Protein AF-A0A9P0GM32-F1 (afdb_monomer)

Solvent-accessible surface area (backbone atoms only — not comparable to full-atom values): 11895 Å² total; per-residue (Å²): 131,76,80,69,68,70,70,66,70,73,73,75,78,79,81,85,83,81,81,88,76,77,75,80,76,75,87,77,85,74,84,74,75,84,79,81,74,82,91,78,89,76,94,72,92,71,86,72,78,80,78,76,79,77,80,64,87,77,74,86,78,87,76,87,78,80,87,78,92,75,92,74,94,68,78,90,76,80,71,79,76,74,77,74,76,75,81,76,78,82,75,66,60,66,68,50,44,74,72,38,82,56,42,44,80,88,52,98,55,58,29,34,66,67,72,74,40,77,56,80,77,58,75,68,48,54,53,54,45,62,72,28,70,66,43,48,49,38,50,51,50,57,64,72,46,76,56,67,58,69,66,69,55,36,66,65,59,57,51,49,56,51,53,54,59,62,74,75,112

Structure (mmCIF, N/CA/C/O backbone):
data_AF-A0A9P0GM32-F1
#
_entry.id   AF-A0A9P0GM32-F1
#
loop_
_atom_site.group_PDB
_atom_site.id
_atom_site.type_symbol
_atom_site.label_atom_id
_atom_site.l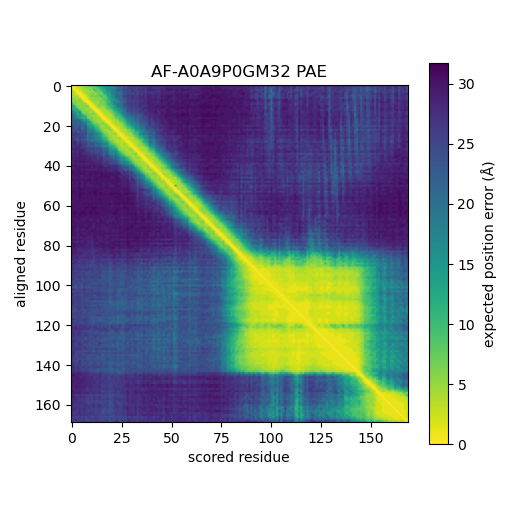abel_alt_id
_atom_site.label_comp_id
_atom_site.label_asym_id
_atom_site.label_entity_id
_atom_site.label_seq_id
_atom_site.pdbx_PDB_ins_code
_atom_site.Cartn_x
_atom_site.Cartn_y
_atom_site.Cartn_z
_atom_site.occupancy
_atom_site.B_iso_or_equiv
_atom_site.auth_seq_id
_atom_site.auth_comp_id
_atom_site.auth_asym_id
_atom_site.auth_atom_id
_atom_site.pdbx_PDB_model_num
ATOM 1 N N . MET A 1 1 ? 16.486 -31.507 40.247 1.00 52.84 1 MET A N 1
ATOM 2 C CA . MET A 1 1 ? 16.494 -30.723 38.988 1.00 52.84 1 MET A CA 1
ATOM 3 C C . MET A 1 1 ? 15.421 -29.623 38.950 1.00 52.84 1 MET A C 1
ATOM 5 O O . MET A 1 1 ? 15.316 -28.943 37.943 1.00 52.84 1 MET A O 1
ATOM 9 N N . GLU A 1 2 ? 14.687 -29.357 40.040 1.00 53.44 2 GLU A N 1
ATOM 10 C CA . GLU A 1 2 ? 13.654 -28.299 40.089 1.00 53.44 2 GLU A CA 1
ATOM 11 C C . GLU A 1 2 ? 14.163 -26.885 40.421 1.00 53.44 2 GLU A C 1
ATOM 13 O O . GLU A 1 2 ? 13.451 -25.911 40.202 1.00 53.44 2 GLU A O 1
ATOM 18 N N . GLN A 1 3 ? 15.401 -26.720 40.900 1.00 54.84 3 GLN A N 1
ATOM 19 C CA . GLN A 1 3 ? 15.895 -25.399 41.327 1.00 54.84 3 GLN A CA 1
ATOM 20 C C . GLN A 1 3 ? 16.382 -24.490 40.180 1.00 54.84 3 GLN A C 1
ATOM 22 O O . GLN A 1 3 ? 16.620 -23.306 40.401 1.00 54.84 3 GLN A O 1
ATOM 27 N N . VAL A 1 4 ? 16.504 -24.996 38.947 1.00 55.28 4 VAL A N 1
ATOM 28 C CA . VAL A 1 4 ? 17.020 -24.206 37.806 1.00 55.28 4 VAL A CA 1
ATOM 29 C C . VAL A 1 4 ? 15.908 -23.425 37.086 1.00 55.28 4 VAL A C 1
ATOM 31 O O . VAL A 1 4 ? 16.170 -22.370 36.513 1.00 55.28 4 VAL A O 1
ATOM 34 N N . MET A 1 5 ? 14.647 -23.862 37.184 1.00 53.97 5 MET A N 1
ATOM 35 C CA . MET A 1 5 ? 13.517 -23.223 36.488 1.00 53.97 5 MET A CA 1
ATOM 36 C C . MET A 1 5 ? 13.023 -21.927 37.157 1.00 53.97 5 MET A C 1
ATOM 38 O O . MET A 1 5 ? 12.472 -21.064 36.479 1.00 53.97 5 MET A O 1
ATOM 42 N N . GLN A 1 6 ? 13.261 -21.718 38.457 1.00 53.16 6 GLN A N 1
ATOM 43 C CA . GLN A 1 6 ? 12.802 -20.493 39.135 1.00 53.16 6 GLN A CA 1
ATOM 44 C C . GLN A 1 6 ? 13.696 -19.264 38.901 1.00 53.16 6 GLN A C 1
ATOM 46 O O . GLN A 1 6 ? 13.307 -18.145 39.241 1.00 53.16 6 GLN A O 1
ATOM 51 N N . LYS A 1 7 ? 14.877 -19.432 38.293 1.00 52.34 7 LYS A N 1
ATOM 52 C CA . LYS A 1 7 ? 15.812 -18.318 38.063 1.00 52.34 7 LYS A CA 1
ATOM 53 C C . LYS A 1 7 ? 15.518 -17.519 36.785 1.00 52.34 7 LYS A C 1
ATOM 55 O O . LYS A 1 7 ? 16.075 -16.442 36.624 1.00 52.34 7 LYS A O 1
ATOM 60 N N . TRP A 1 8 ? 14.617 -17.993 35.920 1.00 51.97 8 TRP A N 1
ATOM 61 C CA . TRP A 1 8 ? 14.263 -17.313 34.663 1.00 51.97 8 TRP A CA 1
ATOM 62 C C . TRP A 1 8 ? 13.024 -16.407 34.738 1.00 51.97 8 TRP A C 1
ATOM 64 O O . TRP A 1 8 ? 12.835 -15.571 33.865 1.00 51.97 8 TRP A O 1
ATOM 74 N N . VAL A 1 9 ? 12.199 -16.504 35.788 1.00 53.94 9 VAL A N 1
ATOM 75 C CA . VAL A 1 9 ? 10.978 -15.676 35.912 1.00 53.94 9 VAL A CA 1
ATOM 76 C C . VAL A 1 9 ? 11.257 -14.305 36.550 1.00 53.94 9 VAL A C 1
ATOM 78 O O . VAL A 1 9 ? 10.478 -13.369 36.380 1.00 53.94 9 VAL A O 1
ATOM 81 N N . LYS A 1 10 ? 12.384 -14.136 37.257 1.00 49.97 10 LYS A N 1
ATOM 82 C CA . LYS A 1 10 ? 12.705 -12.877 37.957 1.00 49.97 10 LYS A CA 1
ATOM 83 C C . LYS A 1 10 ? 13.364 -11.800 37.089 1.00 49.97 10 LYS A C 1
ATOM 85 O O . LYS A 1 10 ? 13.354 -10.649 37.497 1.00 49.97 10 LYS A O 1
ATOM 90 N N . THR A 1 11 ? 13.851 -12.119 35.892 1.00 50.34 11 THR A N 1
ATOM 91 C CA . THR A 1 11 ? 14.535 -11.152 35.010 1.00 50.34 11 THR A CA 1
ATOM 92 C C . THR A 1 11 ? 13.625 -10.463 33.988 1.00 50.34 11 THR A C 1
ATOM 94 O O . THR A 1 11 ? 14.096 -9.604 33.255 1.00 50.34 11 THR A O 1
ATOM 97 N N . SER A 1 12 ? 12.326 -10.784 33.928 1.00 50.69 12 SER A N 1
ATOM 98 C CA . SER A 1 12 ?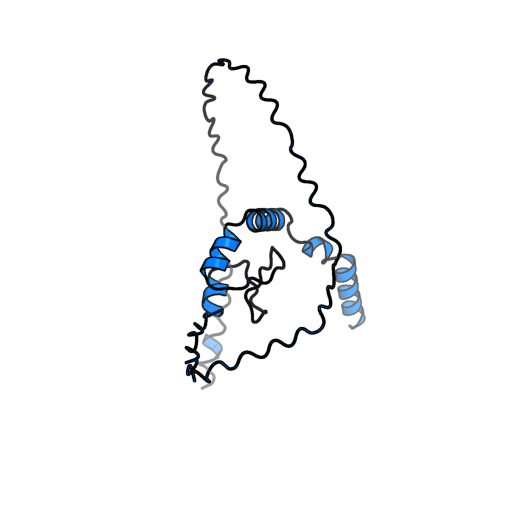 11.401 -10.173 32.949 1.00 50.69 12 SER A CA 1
ATOM 99 C C . SER A 1 12 ? 10.525 -9.043 33.497 1.00 50.69 12 SER A C 1
ATOM 101 O O . SER A 1 12 ? 9.687 -8.528 32.762 1.00 50.69 12 SER A O 1
ATOM 103 N N . LYS A 1 13 ? 10.690 -8.632 34.761 1.00 51.25 13 LYS A N 1
ATOM 104 C CA . LYS A 1 13 ? 9.901 -7.534 35.359 1.00 51.25 13 LYS A CA 1
ATOM 105 C C . LYS A 1 13 ? 10.632 -6.193 35.474 1.00 51.25 13 LYS A C 1
ATOM 107 O O . LYS A 1 13 ? 10.027 -5.236 35.937 1.00 51.25 13 LYS A O 1
ATOM 112 N N . GLU A 1 14 ? 11.872 -6.096 34.999 1.00 51.09 14 GLU A N 1
ATOM 113 C CA . GLU A 1 14 ? 12.723 -4.907 35.178 1.00 51.09 14 GLU A CA 1
ATOM 114 C C . GLU A 1 14 ? 13.064 -4.171 33.867 1.00 51.09 14 GLU A C 1
ATOM 116 O O . GLU A 1 14 ? 14.005 -3.394 33.823 1.00 51.09 14 GLU A O 1
ATOM 121 N N . SER A 1 15 ? 12.299 -4.380 32.787 1.00 51.34 15 SER A N 1
ATOM 122 C CA . SER A 1 15 ? 12.533 -3.712 31.485 1.00 51.34 15 SER A CA 1
ATOM 123 C C . SER A 1 15 ? 11.373 -2.824 31.015 1.00 51.34 15 SER A C 1
ATOM 125 O O . SER A 1 15 ? 11.209 -2.608 29.820 1.00 51.34 15 SER A O 1
ATOM 127 N N . LEU A 1 16 ? 10.549 -2.312 31.935 1.00 52.78 16 LEU A N 1
ATOM 128 C CA . LEU A 1 16 ? 9.422 -1.419 31.612 1.00 52.78 16 LEU A CA 1
ATOM 129 C C . LEU A 1 16 ? 9.589 0.020 32.118 1.00 52.78 16 LEU A C 1
ATOM 131 O O . LEU A 1 16 ? 8.600 0.737 32.232 1.00 52.78 16 LEU A O 1
ATOM 135 N N . ASN A 1 17 ? 10.810 0.470 32.407 1.00 53.66 17 ASN A N 1
ATOM 136 C CA . ASN A 1 17 ? 11.004 1.852 32.837 1.00 53.66 17 ASN A CA 1
ATOM 137 C C . ASN A 1 17 ? 12.329 2.451 32.365 1.00 53.66 17 ASN A C 1
ATOM 139 O O . ASN A 1 17 ? 13.125 2.899 33.179 1.00 53.66 17 ASN A O 1
ATOM 143 N N . GLU A 1 18 ? 12.541 2.489 31.053 1.00 57.06 18 GLU A N 1
ATOM 144 C CA . GLU A 1 18 ? 13.525 3.387 30.455 1.00 57.06 18 GLU A CA 1
ATOM 145 C C . GLU A 1 18 ? 12.897 4.094 29.241 1.00 57.06 18 GLU A C 1
ATOM 147 O O . GLU A 1 18 ? 12.558 3.495 28.225 1.00 57.06 18 GLU A O 1
ATOM 152 N N . GLU A 1 19 ? 12.720 5.406 29.418 1.00 54.66 19 GLU A N 1
ATOM 153 C CA . GLU A 1 19 ? 12.970 6.412 28.383 1.00 54.66 19 GLU A CA 1
ATOM 154 C C . GLU A 1 19 ? 11.908 6.616 27.294 1.00 54.66 19 GLU A C 1
ATOM 156 O O . GLU A 1 19 ? 12.164 6.522 26.098 1.00 54.66 19 GLU A O 1
ATOM 161 N N . ASN A 1 20 ? 10.733 7.105 27.704 1.00 51.09 20 ASN A N 1
ATOM 162 C CA . ASN A 1 20 ? 9.980 8.044 26.868 1.00 51.09 20 ASN A CA 1
ATOM 163 C C . ASN A 1 20 ? 10.273 9.487 27.314 1.00 51.09 20 ASN A C 1
ATOM 165 O O . ASN A 1 20 ? 9.422 10.182 27.867 1.00 51.09 20 ASN A O 1
ATOM 169 N N . LYS A 1 21 ? 11.521 9.921 27.106 1.00 54.91 21 LYS A N 1
ATOM 170 C CA . LYS A 1 21 ? 11.920 11.331 27.147 1.00 54.91 21 LYS A CA 1
ATOM 171 C C . LYS A 1 21 ? 11.800 11.870 25.723 1.00 54.91 21 LYS A C 1
ATOM 173 O O . LYS A 1 21 ? 12.784 11.979 25.002 1.00 54.91 21 LYS A O 1
ATOM 178 N N . THR A 1 22 ? 10.571 12.151 25.296 1.00 52.28 22 THR A N 1
ATOM 179 C CA . THR A 1 22 ? 10.360 12.938 24.079 1.00 52.28 22 THR A CA 1
ATOM 180 C C . THR A 1 22 ? 10.756 14.374 24.410 1.00 52.28 22 THR A C 1
ATOM 182 O O . THR A 1 22 ? 10.006 15.106 25.053 1.00 52.28 22 THR A O 1
ATOM 185 N N . GLU A 1 23 ? 11.982 14.737 24.034 1.00 57.19 23 GLU A N 1
ATOM 186 C CA . GLU A 1 23 ? 12.418 16.123 23.919 1.00 57.19 23 GLU A CA 1
ATOM 187 C C . GLU A 1 23 ? 11.403 16.896 23.075 1.00 57.19 23 GLU A C 1
ATOM 189 O O . GLU A 1 23 ? 11.182 16.616 21.895 1.00 57.19 23 GLU A O 1
ATOM 194 N N . LEU A 1 24 ? 10.788 17.887 23.713 1.00 60.94 24 LEU A N 1
ATOM 195 C CA . LEU A 1 24 ? 10.204 19.033 23.044 1.00 60.94 24 LEU A CA 1
ATOM 196 C C . LEU A 1 24 ? 11.334 19.718 22.269 1.00 60.94 24 LEU A C 1
ATOM 198 O O . LEU A 1 24 ? 12.157 20.412 22.859 1.00 60.94 24 LEU A O 1
ATOM 202 N N . ASN A 1 25 ? 11.390 19.494 20.957 1.00 61.31 25 ASN A N 1
ATOM 203 C CA . ASN A 1 25 ? 12.162 20.352 20.070 1.00 61.31 25 ASN A CA 1
ATOM 204 C C . ASN A 1 25 ? 11.499 21.740 20.077 1.00 61.31 25 ASN A C 1
ATOM 206 O O . ASN A 1 25 ? 10.322 21.826 19.713 1.00 61.31 25 ASN A O 1
ATOM 210 N N . PRO A 1 26 ? 12.204 22.809 20.484 1.00 66.62 26 PRO A N 1
ATOM 211 C CA . PRO A 1 26 ? 11.703 24.161 20.325 1.00 66.62 26 PRO A CA 1
ATOM 212 C C . PRO A 1 26 ? 11.598 24.485 18.835 1.00 66.62 26 PRO A C 1
ATOM 214 O O . PRO A 1 26 ? 12.498 24.188 18.044 1.00 66.62 26 PRO A O 1
ATOM 217 N N . GLU A 1 27 ? 10.467 25.080 18.472 1.00 56.09 27 GLU A N 1
ATOM 218 C CA . GLU A 1 27 ? 10.239 25.737 17.195 1.00 56.09 27 GLU A CA 1
ATOM 219 C C . GLU A 1 27 ? 11.445 26.631 16.883 1.00 56.09 27 GLU A C 1
ATOM 221 O O . GLU A 1 27 ? 11.765 27.567 17.613 1.00 56.09 27 GLU A O 1
ATOM 226 N N . SER A 1 28 ? 12.178 26.278 15.827 1.00 57.84 28 SER A N 1
ATOM 227 C CA . SER A 1 28 ? 13.173 27.166 15.244 1.00 57.84 28 SER A CA 1
ATOM 228 C C . SER A 1 28 ? 12.447 28.008 14.212 1.00 57.84 28 SER A C 1
ATOM 230 O O . SER A 1 28 ? 12.192 27.571 13.088 1.00 57.84 28 SER A O 1
ATOM 232 N N . ASP A 1 29 ? 12.100 29.218 14.637 1.00 54.69 29 ASP A N 1
ATOM 233 C CA . ASP A 1 29 ? 11.708 30.328 13.783 1.00 54.69 29 ASP A CA 1
ATOM 234 C C . ASP A 1 29 ? 12.836 30.624 12.789 1.00 54.69 29 ASP A C 1
ATOM 236 O O . ASP A 1 29 ? 13.725 31.446 13.017 1.00 54.69 29 ASP A O 1
ATOM 240 N N . HIS A 1 30 ? 12.819 29.932 11.654 1.00 53.41 30 HIS A N 1
ATOM 241 C CA . HIS A 1 30 ? 13.523 30.395 10.472 1.00 53.41 30 HIS A CA 1
ATOM 242 C C . HIS A 1 30 ? 12.632 31.419 9.767 1.00 53.41 30 HIS A C 1
ATOM 244 O O . HIS A 1 30 ? 11.894 31.105 8.831 1.00 53.41 30 HIS A O 1
ATOM 250 N N . GLU A 1 31 ? 12.750 32.668 10.220 1.00 54.19 31 GLU A N 1
ATOM 251 C CA . GLU A 1 31 ? 12.439 33.882 9.462 1.00 54.19 31 GLU A CA 1
ATOM 252 C C . GLU A 1 31 ? 13.304 33.892 8.185 1.00 54.19 31 GLU A C 1
ATOM 254 O O . GLU A 1 31 ? 14.387 34.477 8.095 1.00 54.19 31 GLU A O 1
ATOM 259 N N . GLY A 1 32 ? 12.847 33.145 7.183 1.00 48.62 32 GLY A N 1
ATOM 260 C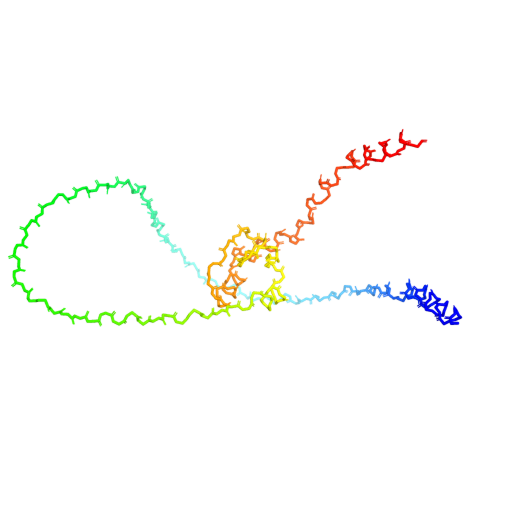 CA . GLY A 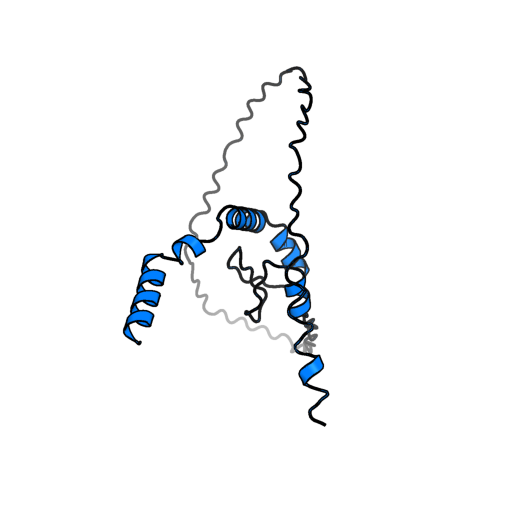1 32 ? 13.401 33.119 5.842 1.00 48.62 32 GLY A CA 1
ATOM 261 C C . GLY A 1 32 ? 12.995 34.379 5.094 1.00 48.62 32 GLY A C 1
ATOM 262 O O . GLY A 1 32 ? 11.935 34.426 4.478 1.00 48.62 32 GLY A O 1
ATOM 263 N N . HIS A 1 33 ? 13.866 35.383 5.174 1.00 52.06 33 HIS A N 1
ATOM 264 C CA . HIS A 1 33 ? 14.053 36.488 4.236 1.00 52.06 33 HIS A CA 1
ATOM 265 C C . HIS A 1 33 ? 13.168 36.440 2.975 1.00 52.06 33 HIS A C 1
ATOM 267 O O . HIS A 1 33 ? 13.395 35.677 2.033 1.00 52.06 33 HIS A O 1
ATOM 273 N N . ILE A 1 34 ? 12.204 37.358 2.927 1.00 47.78 34 ILE A N 1
ATOM 274 C CA . ILE A 1 34 ? 11.443 37.700 1.729 1.00 47.78 34 ILE A CA 1
ATOM 275 C C . ILE A 1 34 ? 12.390 38.451 0.783 1.00 47.78 34 ILE A C 1
ATOM 277 O O . ILE A 1 34 ? 12.497 39.679 0.821 1.00 47.78 34 ILE A O 1
ATOM 281 N N . SER A 1 35 ? 13.087 37.722 -0.088 1.00 56.09 35 SER A N 1
ATOM 282 C CA . SER A 1 35 ? 13.723 38.316 -1.263 1.00 56.09 35 SER A CA 1
ATOM 283 C C . SER A 1 35 ? 12.634 38.771 -2.231 1.00 56.09 35 SER A C 1
ATOM 285 O O . SER A 1 35 ? 12.126 38.010 -3.052 1.00 56.09 35 SER A O 1
ATOM 287 N N . LYS A 1 36 ? 12.264 40.048 -2.110 1.00 50.56 36 LYS A N 1
ATOM 288 C CA . LYS A 1 36 ? 11.511 40.793 -3.120 1.00 50.56 36 LYS A CA 1
ATOM 289 C C . LYS A 1 36 ? 12.344 40.841 -4.404 1.00 50.56 36 LYS A C 1
ATOM 291 O O . LYS A 1 36 ? 13.273 41.638 -4.505 1.00 50.56 36 LYS A O 1
ATOM 296 N N . SER A 1 37 ? 12.011 40.006 -5.383 1.00 54.44 37 SER A N 1
ATOM 297 C CA . SER A 1 37 ? 12.435 40.222 -6.767 1.00 54.44 37 SER A CA 1
ATOM 298 C C . SER A 1 37 ? 11.431 41.141 -7.477 1.00 54.44 37 SER A C 1
ATOM 300 O O . SER A 1 37 ? 10.223 40.982 -7.290 1.00 54.44 37 SER A O 1
ATOM 302 N N . PRO A 1 38 ? 11.910 42.123 -8.259 1.00 60.81 38 PRO A N 1
ATOM 303 C CA . PRO A 1 38 ? 11.068 43.123 -8.898 1.00 60.81 38 PRO A CA 1
ATOM 304 C C . PRO A 1 38 ? 10.256 42.561 -10.070 1.00 60.81 38 PRO A C 1
ATOM 306 O O . PRO A 1 38 ? 10.710 41.725 -10.850 1.00 60.81 38 PRO A O 1
ATOM 309 N N . VAL A 1 39 ? 9.041 43.095 -10.174 1.00 54.69 39 VAL A N 1
ATOM 310 C CA . VAL A 1 39 ? 8.076 42.932 -11.260 1.00 54.69 39 VAL A CA 1
ATOM 311 C C . VAL A 1 39 ? 8.611 43.540 -12.560 1.00 54.69 39 VAL A C 1
ATOM 313 O O . VAL A 1 39 ? 8.844 44.742 -12.640 1.00 54.69 39 VAL A O 1
ATOM 316 N N . ALA A 1 40 ? 8.704 42.711 -13.596 1.00 53.09 40 ALA A N 1
ATOM 317 C CA . ALA A 1 40 ? 8.503 43.061 -15.002 1.00 53.09 40 ALA A CA 1
ATOM 318 C C . ALA A 1 40 ? 7.920 41.787 -15.644 1.00 53.09 40 ALA A C 1
ATOM 320 O O . ALA A 1 40 ? 8.547 40.738 -15.628 1.00 53.09 40 ALA A O 1
ATOM 321 N N . GLY A 1 41 ? 6.645 41.722 -16.016 1.00 52.69 41 GLY A N 1
ATOM 322 C CA . GLY A 1 41 ? 6.082 42.520 -17.091 1.00 52.69 41 GLY A CA 1
ATOM 323 C C . GLY A 1 41 ? 6.220 41.749 -18.403 1.00 52.69 41 GLY A C 1
ATOM 324 O O . GLY A 1 41 ? 7.074 42.090 -19.204 1.00 52.69 41 GLY A O 1
ATOM 325 N N . ILE A 1 42 ? 5.385 40.725 -18.618 1.00 52.38 42 ILE A N 1
ATOM 326 C CA . ILE A 1 42 ? 5.006 40.282 -19.967 1.00 52.38 42 ILE A CA 1
ATOM 327 C C . ILE A 1 42 ? 3.541 39.847 -19.972 1.00 52.38 42 ILE A C 1
ATOM 329 O O . ILE A 1 42 ? 3.161 38.766 -19.527 1.00 52.38 42 ILE A O 1
ATOM 333 N N . SER A 1 43 ? 2.715 40.745 -20.496 1.00 53.81 43 SER A N 1
ATOM 334 C CA . SER A 1 43 ? 1.394 40.451 -21.027 1.00 53.81 43 SER A CA 1
ATOM 335 C C . SER A 1 43 ? 1.537 39.403 -22.128 1.00 53.81 43 SER A C 1
ATOM 337 O O . SER A 1 43 ? 2.104 39.669 -23.184 1.00 53.81 43 SER A O 1
ATOM 339 N N . GLY A 1 44 ? 1.035 38.201 -21.866 1.00 47.28 44 GLY A N 1
ATOM 340 C CA . GLY A 1 44 ? 0.987 37.105 -22.822 1.00 47.28 44 GLY A CA 1
ATOM 341 C C . GLY A 1 44 ? -0.382 36.453 -22.777 1.00 47.28 44 GLY A C 1
ATOM 342 O O . GLY A 1 44 ? -0.541 35.363 -22.236 1.00 47.28 44 GLY A O 1
ATOM 343 N N . THR A 1 45 ? -1.383 37.141 -23.320 1.00 58.06 45 THR A N 1
ATOM 344 C CA . THR A 1 45 ? -2.711 36.589 -23.592 1.00 58.06 45 THR A CA 1
ATOM 345 C C . THR A 1 45 ? -2.571 35.503 -24.657 1.00 58.06 45 THR A C 1
ATOM 347 O O . THR A 1 45 ? -2.677 35.770 -25.850 1.00 58.06 45 THR A O 1
ATOM 350 N N . SER A 1 46 ? -2.293 34.268 -24.242 1.00 49.78 46 SER A N 1
ATOM 351 C CA . SER A 1 46 ? -2.359 33.104 -25.122 1.00 49.78 46 SER A CA 1
ATOM 352 C C . SER A 1 46 ? -3.692 32.410 -24.881 1.00 49.78 46 SER A C 1
ATOM 354 O O . SER A 1 46 ? -3.856 31.635 -23.938 1.00 49.78 46 SER A O 1
ATOM 356 N N . GLN A 1 47 ? -4.672 32.732 -25.726 1.00 53.91 47 GLN A N 1
ATOM 357 C CA . GLN A 1 47 ? -5.875 31.926 -25.883 1.00 53.91 47 GLN A CA 1
ATOM 358 C C . GLN A 1 47 ? -5.450 30.563 -26.430 1.00 53.91 47 GLN A C 1
ATOM 360 O O . GLN A 1 47 ? -5.322 30.363 -27.636 1.00 53.91 47 GLN A O 1
ATOM 365 N N . ARG A 1 48 ? -5.165 29.622 -25.531 1.00 49.16 48 ARG A N 1
ATOM 366 C CA . ARG A 1 48 ? -4.966 28.229 -25.906 1.00 49.16 48 ARG A CA 1
ATOM 367 C C . ARG A 1 48 ? -6.339 27.580 -25.931 1.00 49.16 48 ARG A C 1
ATOM 369 O O . ARG A 1 48 ? -6.888 27.229 -24.890 1.00 49.16 48 ARG A O 1
ATOM 376 N N . SER A 1 49 ? -6.894 27.499 -27.134 1.00 60.53 49 SER A N 1
ATOM 377 C CA . SER A 1 49 ? -8.130 26.798 -27.449 1.00 60.53 49 SER A CA 1
ATOM 378 C C . SER A 1 49 ? -8.153 25.438 -26.755 1.00 60.53 49 SER A C 1
ATOM 380 O O . SER A 1 49 ? -7.297 24.585 -27.001 1.00 60.53 49 SER A O 1
ATOM 382 N N . LEU A 1 50 ? -9.124 25.252 -25.861 1.00 48.00 50 LEU A N 1
ATOM 383 C CA . LEU A 1 50 ? -9.458 23.953 -25.299 1.00 48.00 50 LEU A CA 1
ATOM 384 C C . LEU A 1 50 ? -10.040 23.114 -26.437 1.00 48.00 50 LEU A C 1
ATOM 386 O O . LEU A 1 50 ? -11.222 23.201 -26.750 1.00 48.00 50 LEU A O 1
ATOM 390 N N . SER A 1 51 ? -9.178 22.337 -27.092 1.00 59.72 51 SER A N 1
ATOM 391 C CA . SER A 1 51 ? -9.593 21.203 -27.911 1.00 59.72 51 SER A CA 1
ATOM 392 C C . SER A 1 51 ? -10.233 20.194 -26.968 1.00 59.72 51 SER A C 1
ATOM 394 O O . SER A 1 51 ? -9.550 19.433 -26.283 1.00 59.72 51 SER A O 1
ATOM 396 N N . ILE A 1 52 ? -11.554 20.256 -26.896 1.00 52.62 52 ILE A N 1
ATOM 397 C CA . ILE A 1 52 ? -12.413 19.300 -26.219 1.00 52.62 52 ILE A CA 1
ATOM 398 C C . ILE A 1 52 ? -12.248 17.986 -26.985 1.00 52.62 52 ILE A C 1
ATOM 400 O O . ILE A 1 52 ? -12.785 17.818 -28.075 1.00 52.62 52 ILE A O 1
ATOM 404 N N . CYS A 1 53 ? -11.431 17.070 -26.469 1.00 45.56 53 CYS A N 1
ATOM 405 C CA . CYS A 1 53 ? -11.423 15.698 -26.956 1.00 45.56 53 CYS A CA 1
ATOM 406 C C . CYS A 1 53 ? -12.690 15.042 -26.407 1.00 45.56 53 CYS A C 1
ATOM 408 O O . CYS A 1 53 ? -12.666 14.408 -25.351 1.00 45.56 53 CYS A O 1
ATOM 410 N N . GLU A 1 54 ? -13.810 15.256 -27.092 1.00 43.03 54 GLU A N 1
ATOM 411 C CA . GLU A 1 54 ? -15.012 14.449 -26.937 1.00 43.03 54 GLU A CA 1
ATOM 412 C C . GLU A 1 54 ? -14.673 13.032 -27.404 1.00 43.03 54 GLU A C 1
ATOM 414 O O . GLU A 1 54 ? -14.888 12.650 -28.556 1.00 43.03 54 GLU A O 1
ATOM 419 N N . THR A 1 55 ? -14.080 12.235 -26.512 1.00 49.41 55 THR A N 1
ATOM 420 C CA . THR A 1 55 ? -13.931 10.801 -26.745 1.00 49.41 55 THR A CA 1
ATOM 421 C C . THR A 1 55 ? -15.306 10.183 -26.573 1.00 49.41 55 THR A C 1
ATOM 423 O O . THR A 1 55 ? -15.721 9.755 -25.498 1.00 49.41 55 THR A O 1
ATOM 426 N N . SER A 1 56 ? -16.019 10.254 -27.686 1.00 55.09 56 SER A N 1
ATOM 427 C CA . SER A 1 56 ? -17.296 9.648 -27.976 1.00 55.09 56 SER A CA 1
ATOM 428 C C . SER A 1 56 ? -17.328 8.219 -27.448 1.00 55.09 56 SER A C 1
ATOM 430 O O . SER A 1 56 ? -16.423 7.425 -27.717 1.00 55.09 56 SER A O 1
ATOM 432 N N . SER A 1 57 ? -18.391 7.909 -26.709 1.00 56.50 57 SER A N 1
ATOM 433 C CA . SER A 1 57 ? -18.851 6.554 -26.432 1.00 56.50 57 SER A CA 1
ATOM 434 C C . SER A 1 57 ? -18.818 5.745 -27.725 1.00 56.50 57 SER A C 1
ATOM 436 O O . SER A 1 57 ? -19.677 5.906 -28.589 1.00 56.50 57 SER A O 1
ATOM 438 N N . SER A 1 58 ? -17.789 4.916 -27.886 1.00 49.22 58 SER A N 1
ATOM 439 C CA . SER A 1 58 ? -17.674 4.041 -29.042 1.00 49.22 58 SER A CA 1
ATOM 440 C C . SER A 1 58 ? -18.480 2.789 -28.748 1.00 49.22 58 SER A C 1
ATOM 442 O O . SER A 1 58 ? -18.077 1.910 -27.984 1.00 49.22 58 SER A O 1
ATOM 444 N N . SER A 1 59 ? -19.687 2.804 -29.298 1.00 58.53 59 SER A N 1
ATOM 445 C CA . SER A 1 59 ? -20.616 1.695 -29.374 1.00 58.53 59 SER A CA 1
ATOM 446 C C . SER A 1 59 ? -19.932 0.443 -29.918 1.00 58.53 59 SER A C 1
ATOM 448 O O . SER A 1 59 ? -19.145 0.478 -30.860 1.00 58.53 59 SER A O 1
ATOM 450 N N . ILE A 1 60 ? -20.268 -0.671 -29.284 1.00 54.78 60 ILE A N 1
ATOM 451 C CA . ILE A 1 60 ? -19.869 -2.029 -29.624 1.00 54.78 60 ILE A CA 1
ATOM 452 C C . ILE A 1 60 ? -20.326 -2.334 -31.059 1.00 54.78 60 ILE A C 1
ATOM 454 O O . ILE A 1 60 ? -21.524 -2.439 -31.301 1.00 54.78 60 ILE A O 1
ATOM 458 N N . ASN A 1 61 ? -19.386 -2.526 -31.987 1.00 51.53 61 ASN A N 1
ATOM 459 C CA . ASN A 1 61 ? -19.654 -3.171 -33.273 1.00 51.53 61 ASN A CA 1
ATOM 460 C C . ASN A 1 61 ? -19.122 -4.606 -33.218 1.00 51.53 61 ASN A C 1
ATOM 462 O O . ASN A 1 61 ? -17.936 -4.862 -33.425 1.00 51.53 61 ASN A O 1
ATOM 466 N N . ILE A 1 62 ? -20.026 -5.535 -32.906 1.00 54.62 62 ILE A N 1
ATOM 467 C CA . ILE A 1 62 ? -19.876 -6.958 -33.214 1.00 54.62 62 ILE A CA 1
ATOM 468 C C . ILE A 1 62 ? -20.001 -7.065 -34.734 1.00 54.62 62 ILE A C 1
ATOM 470 O O . ILE A 1 62 ? -21.094 -6.923 -35.275 1.00 54.62 62 ILE A O 1
ATOM 474 N N . ILE A 1 63 ? -18.881 -7.270 -35.422 1.00 56.47 63 ILE A N 1
ATOM 475 C CA . ILE A 1 63 ? -18.876 -7.661 -36.831 1.00 56.47 63 ILE A CA 1
ATOM 476 C C . ILE A 1 63 ? -18.598 -9.162 -36.858 1.00 56.47 63 ILE A C 1
ATOM 478 O O . ILE A 1 63 ? -17.462 -9.600 -36.682 1.00 56.47 63 ILE A O 1
ATOM 482 N N . ASN A 1 64 ? -19.670 -9.936 -37.039 1.00 55.25 64 ASN A N 1
ATOM 483 C CA . ASN A 1 64 ? -19.593 -11.264 -37.633 1.00 55.25 64 ASN A CA 1
ATOM 484 C C . ASN A 1 64 ? -19.146 -11.071 -39.084 1.00 55.25 64 ASN A C 1
ATOM 486 O O . ASN A 1 64 ? -19.906 -10.517 -39.872 1.00 55.25 64 ASN A O 1
ATOM 490 N N . ASN A 1 65 ? -17.942 -11.525 -39.423 1.00 52.31 65 ASN A N 1
ATOM 491 C CA . ASN A 1 65 ? -17.577 -11.763 -40.813 1.00 52.31 65 ASN A CA 1
ATOM 492 C C . ASN A 1 65 ? -17.547 -13.268 -41.046 1.00 52.31 65 ASN A C 1
ATOM 494 O O . ASN A 1 65 ? -16.644 -13.975 -40.597 1.00 52.31 65 ASN A O 1
ATOM 498 N N . GLU A 1 66 ? -18.598 -13.708 -41.725 1.00 60.00 66 GLU A N 1
ATOM 499 C CA . GLU A 1 66 ? -18.701 -14.975 -42.420 1.00 60.00 66 GLU A CA 1
ATOM 500 C C . GLU A 1 66 ? -17.614 -15.073 -43.504 1.00 60.00 66 GLU A C 1
ATOM 502 O O . GLU A 1 66 ? -17.334 -14.121 -44.229 1.00 60.00 66 GLU A O 1
ATOM 507 N N . GLU A 1 67 ? -16.990 -16.247 -43.547 1.00 53.88 67 GLU A N 1
ATOM 508 C CA . GLU A 1 67 ? -16.747 -17.024 -44.762 1.00 53.88 67 GLU A CA 1
ATOM 509 C C . GLU A 1 67 ? -16.235 -16.277 -46.013 1.00 53.88 67 GLU A C 1
ATOM 511 O O . GLU A 1 67 ? -16.989 -15.835 -46.875 1.00 53.88 67 GLU A O 1
ATOM 516 N N . MET A 1 68 ? -14.911 -16.279 -46.193 1.00 54.41 68 MET A N 1
ATOM 517 C CA . MET A 1 68 ? -14.329 -16.442 -47.527 1.00 54.41 68 MET A CA 1
ATOM 518 C C . MET A 1 68 ? -13.319 -17.587 -47.490 1.00 54.41 68 MET A C 1
ATOM 520 O O . MET A 1 68 ? -12.261 -17.493 -46.867 1.00 54.41 68 MET A O 1
ATOM 524 N N . LEU A 1 69 ? -13.698 -18.681 -48.148 1.00 56.38 69 LEU A N 1
ATOM 525 C CA . LEU A 1 69 ? -12.821 -19.756 -48.592 1.00 56.38 69 LEU A CA 1
ATOM 526 C C . LEU A 1 69 ? -11.912 -19.202 -49.696 1.00 56.38 69 LEU A C 1
ATOM 528 O O . LEU A 1 69 ? -12.398 -18.888 -50.780 1.00 56.38 69 LEU A O 1
ATOM 532 N N . ASP A 1 70 ? -10.614 -19.095 -49.418 1.00 55.19 70 ASP A N 1
ATOM 533 C CA . ASP A 1 70 ? -9.585 -18.937 -50.445 1.00 55.19 70 ASP A CA 1
ATOM 534 C C . ASP A 1 70 ? -8.609 -20.114 -50.351 1.00 55.19 70 ASP A C 1
ATOM 536 O O . ASP A 1 70 ? -7.900 -20.321 -49.361 1.00 55.19 70 ASP A O 1
ATOM 540 N N . GLU A 1 71 ? -8.677 -20.937 -51.389 1.00 63.38 71 GLU A N 1
ATOM 541 C CA . GLU A 1 71 ? -7.931 -22.163 -51.612 1.00 63.38 71 GLU A CA 1
ATOM 542 C C . GLU A 1 71 ? -6.520 -21.812 -52.095 1.00 63.38 71 GLU A C 1
ATOM 544 O O . GLU A 1 71 ? -6.252 -21.697 -53.288 1.00 63.38 71 GLU A O 1
ATOM 549 N N . SER A 1 72 ? -5.599 -21.634 -51.148 1.00 57.09 72 SER A N 1
ATOM 550 C CA . SER A 1 72 ? -4.174 -21.483 -51.440 1.00 57.09 72 SER A CA 1
ATOM 551 C C . SER A 1 72 ? -3.423 -22.744 -51.016 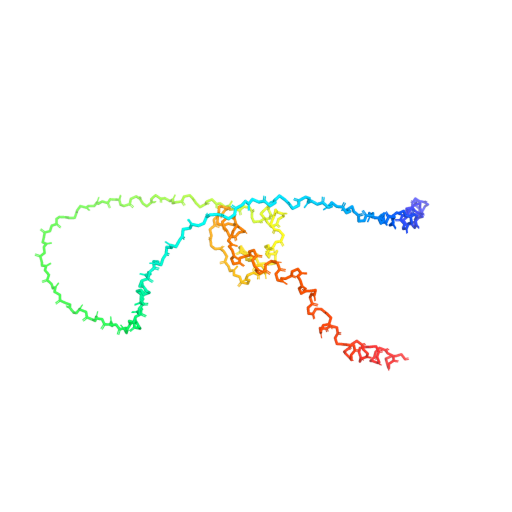1.00 57.09 72 SER A C 1
ATOM 553 O O . SER A 1 72 ? -3.095 -22.945 -49.843 1.00 57.09 72 SER A O 1
ATOM 555 N N . LEU A 1 73 ? -3.163 -23.617 -51.997 1.00 59.81 73 LEU A N 1
ATOM 556 C CA . LEU A 1 73 ? -2.144 -24.661 -51.911 1.00 59.81 73 LEU A CA 1
ATOM 557 C C . LEU A 1 73 ? -0.768 -23.989 -51.772 1.00 59.81 73 LEU A C 1
ATOM 559 O O . LEU A 1 73 ? -0.125 -23.639 -52.762 1.00 59.81 73 LEU A O 1
ATOM 563 N N . ALA A 1 74 ? -0.308 -23.838 -50.535 1.00 57.38 74 ALA A N 1
ATOM 564 C CA . ALA A 1 74 ? 1.082 -23.553 -50.217 1.00 57.38 74 ALA A CA 1
ATOM 565 C C . ALA A 1 74 ? 1.555 -24.524 -49.131 1.00 57.38 74 ALA A C 1
ATOM 567 O O . ALA A 1 74 ? 0.843 -24.852 -48.184 1.00 57.38 74 ALA A O 1
ATOM 568 N N . GLU A 1 75 ? 2.756 -25.036 -49.343 1.00 61.78 75 GLU A N 1
ATOM 569 C CA . GLU A 1 75 ? 3.296 -26.258 -48.765 1.00 61.78 75 GLU A CA 1
ATOM 570 C C . GLU A 1 75 ? 3.389 -26.238 -47.228 1.00 61.78 75 GLU A C 1
ATOM 572 O O . GLU A 1 75 ? 3.621 -25.177 -46.635 1.00 61.78 75 GLU A O 1
ATOM 577 N N . PRO A 1 76 ? 3.275 -27.402 -46.551 1.00 53.69 76 PRO A N 1
ATOM 578 C CA . PRO A 1 76 ? 3.437 -27.504 -45.108 1.00 53.69 76 PRO A CA 1
ATOM 579 C C . PRO A 1 76 ? 4.904 -27.277 -44.734 1.00 53.69 76 PRO A C 1
ATOM 581 O O . PRO A 1 76 ? 5.681 -28.202 -44.506 1.00 53.69 76 PRO A O 1
ATOM 584 N N . SER A 1 77 ? 5.281 -26.007 -44.635 1.00 53.47 77 SER A N 1
ATOM 585 C CA . SER A 1 77 ? 6.482 -25.579 -43.936 1.00 53.47 77 SER A CA 1
ATOM 586 C C . SER A 1 77 ? 6.270 -25.897 -42.460 1.00 53.47 77 SER A C 1
ATOM 588 O O . SER A 1 77 ? 5.719 -25.092 -41.705 1.00 53.47 77 SER A O 1
ATOM 590 N N . THR A 1 78 ? 6.680 -27.096 -42.047 1.00 54.53 78 THR A N 1
ATOM 591 C CA . THR A 1 78 ? 6.840 -27.509 -40.651 1.00 54.53 78 THR A CA 1
ATOM 592 C C . THR A 1 78 ? 7.879 -26.611 -39.985 1.00 54.53 78 THR A C 1
ATOM 594 O O . THR A 1 78 ? 9.022 -26.998 -39.750 1.00 54.53 78 THR A O 1
ATOM 597 N N . SER A 1 79 ? 7.485 -25.374 -39.685 1.00 56.91 79 SER A N 1
ATOM 598 C CA . SER A 1 79 ? 8.182 -24.530 -38.735 1.00 56.91 79 SER A CA 1
ATOM 599 C C . SER A 1 79 ? 7.929 -25.153 -37.369 1.00 56.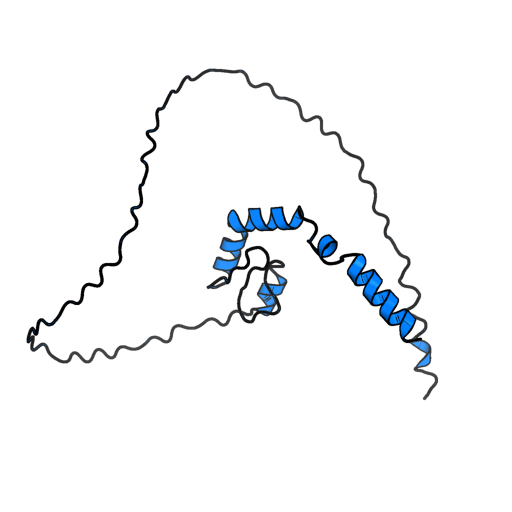91 79 SER A C 1
ATOM 601 O O . SER A 1 79 ? 6.863 -25.026 -36.767 1.00 56.91 79 SER A O 1
ATOM 603 N N . THR A 1 80 ? 8.904 -25.928 -36.899 1.00 56.38 80 THR A N 1
ATOM 604 C CA . THR A 1 80 ? 8.958 -26.376 -35.513 1.00 56.38 80 THR A CA 1
ATOM 605 C C . THR A 1 80 ? 9.033 -25.125 -34.652 1.00 56.38 80 THR A C 1
ATOM 607 O O . THR A 1 80 ? 10.105 -24.558 -34.438 1.00 56.38 80 THR A O 1
ATOM 610 N N . ASN A 1 81 ? 7.860 -24.660 -34.233 1.00 58.50 81 ASN A N 1
ATOM 611 C CA . ASN A 1 81 ? 7.653 -23.526 -33.359 1.00 58.50 81 ASN A CA 1
ATOM 612 C C . ASN A 1 81 ? 8.249 -23.927 -32.005 1.00 58.50 81 ASN A C 1
ATOM 614 O O . ASN A 1 81 ? 7.582 -24.510 -31.149 1.00 58.50 81 ASN A O 1
ATOM 618 N N . THR A 1 82 ? 9.561 -23.743 -31.858 1.00 59.66 82 THR A N 1
ATOM 619 C CA . THR A 1 82 ? 10.283 -24.011 -30.621 1.00 59.66 82 THR A CA 1
ATOM 620 C C . THR A 1 82 ? 9.787 -22.982 -29.621 1.00 59.66 82 THR A C 1
ATOM 622 O O . THR A 1 82 ? 10.258 -21.849 -29.556 1.00 59.66 82 THR A O 1
ATOM 625 N N . THR A 1 83 ? 8.751 -23.353 -28.868 1.00 62.81 83 THR A N 1
ATOM 626 C CA . THR A 1 83 ? 8.179 -22.525 -27.813 1.00 62.81 83 THR A CA 1
ATOM 627 C C . THR A 1 83 ? 9.257 -22.313 -26.757 1.00 62.81 83 THR A C 1
ATOM 629 O O . THR A 1 83 ? 9.417 -23.119 -25.836 1.00 62.81 83 THR A O 1
ATOM 632 N N . SER A 1 84 ? 10.048 -21.254 -26.930 1.00 68.69 84 SER A N 1
ATOM 633 C CA . SER A 1 84 ? 11.056 -20.819 -25.977 1.00 68.69 84 SER A CA 1
ATOM 634 C C . SER A 1 84 ? 10.345 -20.603 -24.649 1.00 68.69 84 SER A C 1
ATOM 636 O O . SER A 1 84 ? 9.510 -19.705 -24.502 1.00 68.69 84 SER A O 1
ATOM 638 N N . LYS A 1 85 ? 10.597 -21.511 -23.701 1.00 74.50 85 LYS A N 1
ATOM 639 C CA . LYS A 1 85 ? 10.013 -21.461 -22.363 1.00 74.50 85 LYS A CA 1
ATOM 640 C C . LYS A 1 85 ? 10.480 -20.155 -2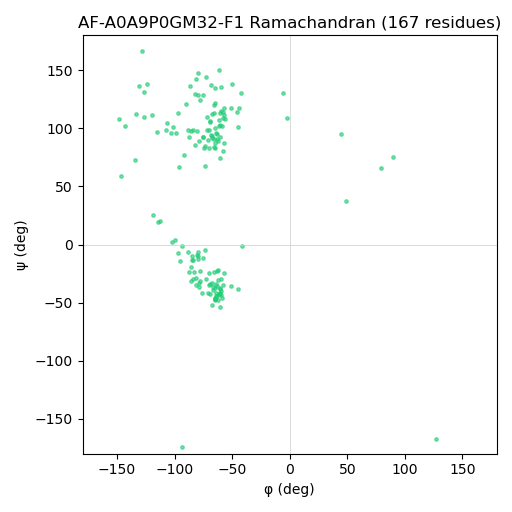1.736 1.00 74.50 85 LYS A C 1
ATOM 642 O O . LYS A 1 85 ? 11.628 -20.047 -21.312 1.00 74.50 85 LYS A O 1
ATOM 647 N N . ARG A 1 86 ? 9.599 -19.148 -21.699 1.00 76.56 86 ARG A N 1
ATOM 648 C CA . ARG A 1 86 ? 9.898 -17.879 -21.032 1.00 76.56 86 ARG A CA 1
ATOM 649 C C . ARG A 1 86 ? 10.245 -18.201 -19.586 1.00 76.56 86 ARG A C 1
ATOM 651 O O . ARG A 1 86 ? 9.420 -18.746 -18.854 1.00 76.56 86 ARG A O 1
ATOM 658 N N . TYR A 1 87 ? 11.473 -17.891 -19.194 1.00 79.31 87 TYR A N 1
ATOM 659 C CA . TYR A 1 87 ? 11.924 -18.073 -17.827 1.00 79.31 87 TYR A CA 1
ATOM 660 C C . TYR A 1 87 ? 11.070 -17.201 -16.901 1.00 79.31 87 TYR A C 1
ATOM 662 O O . TYR A 1 87 ? 11.173 -15.973 -16.894 1.00 79.31 87 TYR A O 1
ATOM 670 N N . VAL A 1 88 ? 10.183 -17.837 -16.135 1.00 76.12 88 VAL A N 1
ATOM 671 C CA . VAL A 1 88 ? 9.368 -17.153 -15.133 1.00 76.12 88 VAL A CA 1
ATOM 672 C C . VAL A 1 88 ? 10.239 -16.957 -13.899 1.00 76.12 88 VAL A C 1
ATOM 674 O O . VAL A 1 88 ? 10.393 -17.864 -13.080 1.00 76.12 88 VAL A O 1
ATOM 677 N N . GLN A 1 89 ? 10.826 -15.768 -13.758 1.00 75.81 89 GLN A N 1
ATOM 678 C CA . GLN A 1 89 ? 11.513 -15.398 -12.523 1.00 75.81 89 GLN A CA 1
ATOM 679 C C . GLN A 1 89 ? 10.529 -15.450 -11.352 1.00 75.81 89 GLN A C 1
ATOM 681 O O . GLN A 1 89 ? 9.583 -14.662 -11.274 1.00 75.81 89 GLN A O 1
ATOM 686 N N . ARG A 1 90 ? 10.768 -1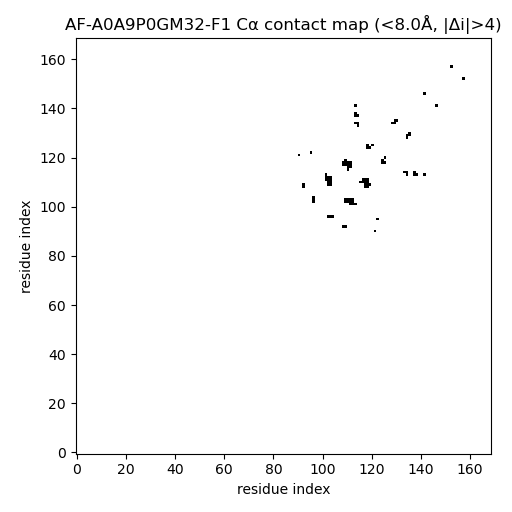6.376 -10.419 1.00 81.00 90 ARG A N 1
ATOM 687 C CA . ARG A 1 90 ? 10.024 -16.443 -9.161 1.00 81.00 90 ARG A CA 1
ATOM 688 C C . ARG A 1 90 ? 10.458 -15.283 -8.276 1.00 81.00 90 ARG A C 1
ATOM 690 O O . ARG A 1 90 ? 11.577 -15.240 -7.773 1.00 81.00 90 ARG A O 1
ATOM 697 N N . ILE A 1 91 ? 9.560 -14.326 -8.105 1.00 82.75 91 ILE A N 1
ATOM 698 C CA . ILE A 1 91 ? 9.779 -13.180 -7.233 1.00 82.75 91 ILE A CA 1
ATOM 699 C C . ILE A 1 91 ? 9.631 -13.645 -5.784 1.00 82.75 91 ILE A C 1
ATOM 701 O O . ILE A 1 91 ? 8.616 -14.234 -5.413 1.00 82.75 91 ILE A O 1
ATOM 705 N N . ASN A 1 92 ? 10.618 -13.342 -4.942 1.00 89.38 92 ASN A N 1
ATOM 706 C CA . ASN A 1 92 ? 10.497 -13.570 -3.508 1.00 89.38 92 ASN A CA 1
ATOM 707 C C . ASN A 1 92 ? 9.590 -12.488 -2.890 1.00 89.38 92 ASN A C 1
ATOM 709 O O . ASN A 1 92 ? 10.043 -11.392 -2.555 1.00 89.38 92 ASN A O 1
ATOM 713 N N . LEU A 1 93 ? 8.295 -12.800 -2.794 1.00 88.12 93 LEU A N 1
ATOM 714 C CA . LEU A 1 93 ? 7.254 -11.915 -2.260 1.00 88.12 93 LEU A CA 1
ATOM 715 C C . LEU A 1 93 ? 7.541 -11.469 -0.822 1.00 88.12 93 LEU A C 1
ATOM 717 O O . LEU A 1 93 ? 7.255 -10.322 -0.492 1.00 88.12 93 LEU A O 1
ATOM 721 N N . SER A 1 94 ? 8.136 -12.336 0.005 1.00 89.06 94 SER A N 1
ATOM 722 C CA . SER A 1 94 ? 8.447 -12.022 1.406 1.00 89.06 94 SER A CA 1
ATOM 723 C C . SER A 1 94 ? 9.393 -10.825 1.495 1.00 89.06 94 SER A C 1
ATOM 725 O O . SER A 1 94 ? 9.033 -9.797 2.058 1.00 89.06 94 SER A O 1
ATOM 727 N N . LYS A 1 95 ? 10.533 -10.893 0.793 1.00 91.12 95 LYS A N 1
ATOM 728 C CA . LYS A 1 95 ? 11.536 -9.813 0.780 1.00 91.12 95 LYS A CA 1
ATOM 729 C C . LYS A 1 95 ? 10.988 -8.481 0.254 1.00 91.12 95 LYS A C 1
ATOM 731 O O . LYS A 1 95 ? 11.488 -7.420 0.615 1.00 91.12 95 LYS A O 1
ATOM 736 N N . LEU A 1 96 ? 9.997 -8.516 -0.641 1.00 91.00 96 LEU A N 1
ATOM 737 C CA . LEU A 1 96 ? 9.353 -7.301 -1.148 1.00 91.00 96 LEU A CA 1
ATOM 738 C C . LEU A 1 96 ? 8.381 -6.700 -0.134 1.00 91.00 96 LEU A C 1
ATOM 740 O O . LEU A 1 96 ? 8.374 -5.484 0.031 1.00 91.00 96 LEU A O 1
ATOM 744 N N . LYS A 1 97 ? 7.589 -7.531 0.548 1.00 90.56 97 LYS A N 1
ATOM 745 C CA . LYS A 1 97 ? 6.642 -7.089 1.583 1.00 90.56 97 LYS A CA 1
ATOM 746 C C . LYS A 1 97 ? 7.350 -6.423 2.767 1.00 90.56 97 LYS A C 1
ATOM 748 O O . LYS A 1 97 ? 6.794 -5.498 3.346 1.00 90.56 97 LYS A O 1
ATOM 753 N N . ASP A 1 98 ? 8.577 -6.839 3.072 1.00 92.19 98 ASP A N 1
ATOM 754 C CA . ASP A 1 98 ? 9.400 -6.209 4.113 1.00 92.19 98 ASP A CA 1
ATOM 755 C C . ASP A 1 98 ? 9.933 -4.835 3.690 1.00 92.19 98 ASP A C 1
ATOM 757 O O . ASP A 1 98 ? 10.123 -3.951 4.519 1.00 92.19 98 ASP A O 1
ATOM 761 N N . LYS A 1 99 ? 10.158 -4.632 2.385 1.00 94.00 99 LYS A N 1
ATOM 762 C CA . LYS A 1 99 ? 10.667 -3.364 1.853 1.00 94.00 99 LYS A CA 1
ATOM 763 C C . LYS A 1 99 ? 9.569 -2.312 1.668 1.00 94.00 99 LYS A C 1
ATOM 765 O O . LYS A 1 99 ? 9.835 -1.123 1.816 1.00 94.00 99 LYS A O 1
ATOM 770 N N . PHE A 1 100 ? 8.361 -2.734 1.298 1.00 94.31 100 PHE A N 1
ATOM 771 C CA . PHE A 1 100 ? 7.250 -1.839 0.975 1.00 94.31 100 PHE A CA 1
ATOM 772 C C . PHE A 1 100 ? 6.107 -2.018 1.980 1.00 94.31 100 PHE A C 1
ATOM 774 O O . PHE A 1 100 ? 5.253 -2.886 1.815 1.00 94.31 100 PHE A O 1
ATOM 781 N N . ASN A 1 101 ? 6.048 -1.153 2.995 1.00 93.56 101 ASN A N 1
ATOM 782 C CA . ASN A 1 101 ? 5.056 -1.243 4.080 1.00 93.56 101 ASN A CA 1
ATOM 783 C C . ASN A 1 101 ? 3.594 -1.100 3.617 1.00 93.56 101 ASN A C 1
ATOM 785 O O . ASN A 1 101 ? 2.676 -1.537 4.306 1.00 93.56 101 ASN A O 1
ATOM 789 N N . TRP A 1 102 ? 3.364 -0.490 2.453 1.00 94.62 102 TRP A N 1
ATOM 790 C CA . TRP A 1 102 ? 2.036 -0.319 1.861 1.00 94.62 102 TRP A CA 1
ATOM 791 C C . TRP A 1 102 ? 1.520 -1.578 1.137 1.00 94.62 102 TRP A C 1
ATOM 793 O O . TRP A 1 102 ? 0.361 -1.597 0.708 1.00 94.62 102 TRP A O 1
ATOM 803 N N . LEU A 1 103 ? 2.340 -2.628 0.998 1.00 95.81 103 LEU A N 1
ATOM 804 C CA . LEU A 1 103 ? 1.918 -3.912 0.437 1.00 95.81 103 LEU A CA 1
ATOM 805 C C . LEU A 1 103 ? 1.173 -4.778 1.454 1.00 95.81 103 LEU A C 1
ATOM 807 O O . LEU A 1 103 ? 1.471 -4.798 2.649 1.00 95.81 103 LEU A O 1
ATOM 811 N N . ASP A 1 104 ? 0.224 -5.559 0.947 1.00 95.19 104 ASP A N 1
ATOM 812 C CA . ASP A 1 104 ? -0.518 -6.529 1.735 1.00 95.19 104 ASP A CA 1
ATOM 813 C C . ASP A 1 104 ? 0.249 -7.824 1.984 1.00 95.19 104 ASP A C 1
ATOM 815 O O . ASP A 1 104 ? 0.774 -8.445 1.058 1.00 95.19 104 ASP A O 1
ATOM 819 N N . ARG A 1 105 ? 0.315 -8.223 3.258 1.00 93.81 105 ARG A N 1
ATOM 820 C CA . ARG A 1 105 ? 1.034 -9.417 3.702 1.00 93.81 105 ARG A CA 1
ATOM 821 C C . ARG A 1 105 ? 0.185 -10.669 3.562 1.00 93.81 105 ARG A C 1
ATOM 823 O O . ARG A 1 105 ? 0.750 -11.706 3.221 1.00 93.81 105 ARG A O 1
ATOM 830 N N . ASP A 1 106 ? -1.130 -10.543 3.674 1.00 92.12 106 ASP A N 1
ATOM 831 C CA . ASP A 1 106 ? -2.032 -11.695 3.738 1.00 92.12 106 ASP A CA 1
ATOM 832 C C . ASP A 1 106 ? -2.375 -12.228 2.343 1.00 92.12 106 ASP A C 1
ATOM 834 O O . ASP A 1 106 ? -2.675 -13.405 2.150 1.00 92.12 106 ASP A O 1
ATOM 838 N N . LYS A 1 107 ? -2.262 -11.375 1.319 1.00 90.88 107 LYS A N 1
ATOM 839 C CA . LYS A 1 107 ? -2.544 -11.753 -0.069 1.00 90.88 107 LYS A CA 1
ATOM 840 C C . LYS A 1 107 ? -1.353 -12.479 -0.702 1.00 90.88 107 LYS A C 1
ATOM 842 O O . LYS A 1 107 ? -0.188 -12.113 -0.519 1.00 90.88 107 LYS A O 1
ATOM 847 N N . SER A 1 108 ? -1.656 -13.488 -1.521 1.00 91.38 108 SER A N 1
ATOM 848 C CA . SER A 1 108 ? -0.674 -14.278 -2.287 1.00 91.38 108 SER A CA 1
ATOM 849 C C . SER A 1 108 ? -0.067 -13.527 -3.481 1.00 91.38 108 SER A C 1
ATOM 851 O O . SER A 1 108 ? 0.842 -14.026 -4.141 1.00 91.38 108 SER A O 1
ATOM 853 N N . PHE A 1 109 ? -0.545 -12.316 -3.758 1.00 92.31 109 PHE A N 1
ATOM 854 C CA . PHE A 1 109 ? -0.111 -11.456 -4.854 1.00 92.31 109 PHE A CA 1
ATOM 855 C C . PHE A 1 109 ? 0.245 -10.055 -4.348 1.00 92.31 109 PHE A C 1
ATOM 857 O O . PHE A 1 109 ? -0.090 -9.672 -3.229 1.00 92.31 109 PHE A O 1
ATOM 864 N N . LEU A 1 110 ? 0.916 -9.272 -5.194 1.00 94.56 110 LEU A N 1
ATOM 865 C CA . LEU A 1 110 ? 1.272 -7.887 -4.899 1.00 94.56 110 LEU A CA 1
ATOM 866 C C . LEU A 1 110 ? 0.005 -7.022 -4.888 1.00 94.56 110 LEU A C 1
ATOM 868 O O . LEU A 1 110 ? -0.579 -6.743 -5.936 1.00 94.56 110 LEU A O 1
ATOM 872 N N . PHE A 1 111 ? -0.434 -6.622 -3.700 1.00 96.44 111 PHE A N 1
ATOM 873 C CA . PHE A 1 111 ? -1.616 -5.788 -3.502 1.00 96.44 111 PHE A CA 1
ATOM 874 C C . PHE A 1 111 ? -1.260 -4.572 -2.661 1.00 96.44 111 PHE A C 1
ATOM 876 O O . PHE A 1 111 ? -0.628 -4.708 -1.616 1.00 96.44 111 PHE A O 1
ATOM 883 N N . CYS A 1 112 ? -1.666 -3.393 -3.114 1.00 96.88 112 CYS A N 1
ATOM 884 C CA . CYS A 1 112 ? -1.459 -2.145 -2.397 1.00 96.88 112 CYS A CA 1
ATOM 885 C C . CYS A 1 112 ? -2.641 -1.866 -1.464 1.00 96.88 112 CYS A C 1
ATOM 887 O O . CYS A 1 112 ? -3.767 -1.719 -1.941 1.00 96.88 112 CYS A O 1
ATOM 889 N N . LYS A 1 113 ? -2.386 -1.745 -0.156 1.00 95.19 113 LYS A N 1
ATOM 890 C CA . LYS A 1 113 ? -3.420 -1.457 0.853 1.00 95.19 113 LYS A CA 1
ATOM 891 C C . LYS A 1 113 ? -3.981 -0.039 0.738 1.00 95.19 113 LYS A C 1
ATOM 893 O O . LYS A 1 113 ? -5.155 0.174 0.999 1.00 95.19 113 LYS A O 1
ATOM 898 N N . THR A 1 114 ? -3.157 0.934 0.345 1.00 94.50 114 THR A N 1
ATOM 899 C CA . THR A 1 114 ? -3.581 2.343 0.260 1.00 94.50 114 THR A CA 1
ATOM 900 C C . THR A 1 114 ? -4.384 2.632 -1.005 1.00 94.50 114 THR A C 1
ATOM 902 O O . THR A 1 114 ? -5.297 3.451 -0.980 1.00 94.50 114 THR A O 1
AT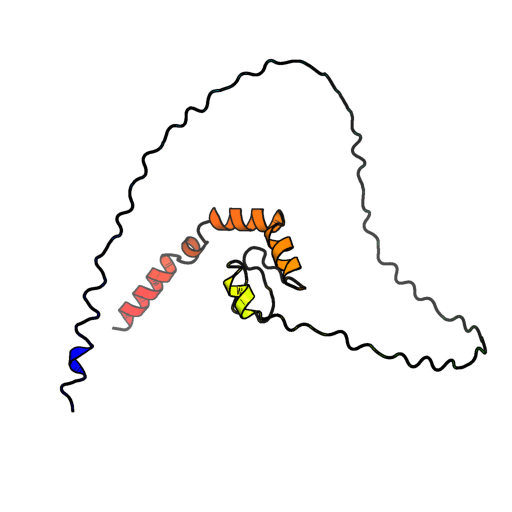OM 905 N N . CYS A 1 115 ? -4.072 1.950 -2.109 1.00 95.62 115 CYS A N 1
ATOM 906 C CA . CYS A 1 115 ? -4.769 2.114 -3.387 1.00 95.62 115 CYS A CA 1
ATOM 907 C C . CYS A 1 115 ? -5.858 1.060 -3.633 1.00 95.62 115 CYS A C 1
ATOM 909 O O . CYS A 1 115 ? -6.554 1.156 -4.638 1.00 95.62 115 CYS A O 1
ATOM 911 N N . ASN A 1 116 ? -5.969 0.037 -2.777 1.00 95.31 116 ASN A N 1
ATOM 912 C CA . ASN A 1 116 ? -6.849 -1.122 -2.962 1.00 95.31 116 ASN A CA 1
ATOM 913 C C . ASN A 1 116 ? -6.732 -1.778 -4.351 1.00 95.31 116 ASN A C 1
ATOM 915 O O . ASN A 1 116 ? -7.715 -2.236 -4.931 1.00 95.31 116 ASN A O 1
ATOM 919 N N . LEU A 1 117 ? -5.511 -1.835 -4.889 1.00 96.12 117 LEU A N 1
ATOM 920 C CA . LEU A 1 117 ? -5.244 -2.281 -6.255 1.00 96.12 117 LEU A CA 1
ATOM 921 C C . LEU A 1 117 ? -4.247 -3.442 -6.279 1.00 96.12 117 LEU A C 1
ATOM 923 O O . LEU A 1 117 ? -3.223 -3.430 -5.590 1.00 96.12 117 LEU A O 1
ATOM 927 N N . LYS A 1 118 ? -4.526 -4.431 -7.133 1.00 96.81 118 LYS A N 1
ATOM 928 C CA . LYS A 1 118 ? -3.586 -5.502 -7.476 1.00 96.81 118 LYS A CA 1
ATOM 929 C C . LYS A 1 118 ? -2.556 -4.985 -8.480 1.00 96.81 118 LYS A C 1
ATOM 931 O O . LYS A 1 118 ? -2.917 -4.534 -9.562 1.00 96.81 118 LYS A O 1
ATOM 936 N N . ILE A 1 119 ? -1.275 -5.100 -8.145 1.00 95.69 119 ILE A N 1
ATOM 937 C CA . ILE A 1 119 ? -0.167 -4.684 -9.007 1.00 95.69 119 ILE A CA 1
ATOM 938 C C . ILE A 1 119 ? 0.345 -5.908 -9.757 1.00 95.69 119 ILE A C 1
ATOM 940 O O . ILE A 1 119 ? 0.908 -6.835 -9.175 1.00 95.69 119 ILE A O 1
ATOM 944 N N . SER A 1 120 ? 0.154 -5.917 -11.070 1.00 92.25 120 SER A N 1
ATOM 945 C CA . SER A 1 120 ? 0.754 -6.912 -11.953 1.00 92.25 120 SER A CA 1
ATOM 946 C C . SER A 1 120 ? 2.194 -6.524 -12.286 1.00 92.25 120 SER A C 1
ATOM 948 O O . SER A 1 120 ? 2.446 -5.406 -12.730 1.00 92.25 120 SER A O 1
ATOM 950 N N . GLY A 1 121 ? 3.133 -7.456 -12.121 1.00 87.12 121 GLY A N 1
ATOM 951 C CA . GLY A 1 121 ? 4.498 -7.315 -12.626 1.00 87.12 121 GLY A CA 1
ATOM 952 C C . GLY A 1 121 ? 5.588 -7.538 -11.582 1.00 87.12 121 GLY A C 1
ATOM 953 O O . GLY A 1 121 ? 5.359 -8.075 -10.501 1.00 87.12 121 GLY A O 1
ATOM 954 N N . GLN A 1 122 ? 6.810 -7.154 -11.954 1.00 86.81 122 GLN A N 1
ATOM 955 C CA . GLN A 1 122 ? 8.003 -7.296 -11.117 1.00 86.81 122 GLN A CA 1
ATOM 956 C C . GLN A 1 122 ? 8.314 -6.041 -10.280 1.00 86.81 122 GLN A C 1
ATOM 958 O O . GLN A 1 122 ? 7.590 -5.050 -10.317 1.00 86.81 122 GLN A O 1
ATOM 963 N N . LYS A 1 123 ? 9.455 -6.049 -9.577 1.00 88.50 123 LYS A N 1
ATOM 964 C CA . LYS A 1 123 ? 9.969 -4.969 -8.712 1.00 88.50 123 LYS A CA 1
ATOM 965 C C . LYS A 1 123 ? 9.881 -3.557 -9.316 1.00 88.50 123 LYS A C 1
ATOM 967 O O . LYS A 1 123 ? 9.567 -2.617 -8.594 1.00 88.50 123 LYS A O 1
ATOM 972 N N . PHE A 1 124 ? 10.121 -3.395 -10.618 1.00 92.12 124 PHE A N 1
ATOM 973 C CA . PHE A 1 124 ? 10.022 -2.089 -11.286 1.00 92.12 124 PHE A CA 1
ATOM 974 C C . PHE A 1 124 ? 8.600 -1.511 -11.271 1.00 92.12 124 PHE A C 1
ATOM 976 O O . PHE A 1 124 ? 8.435 -0.304 -11.127 1.00 92.12 124 PHE A O 1
ATOM 983 N N . HIS A 1 125 ? 7.576 -2.366 -11.344 1.00 94.31 125 HIS A N 1
ATOM 984 C CA . HIS A 1 125 ? 6.175 -1.945 -11.281 1.00 94.31 125 HIS A CA 1
ATOM 985 C C . HIS A 1 125 ? 5.808 -1.458 -9.879 1.00 94.31 125 HIS A C 1
ATOM 987 O O . HIS A 1 125 ? 5.058 -0.499 -9.753 1.00 94.31 125 HIS A O 1
ATOM 993 N N . LEU A 1 126 ? 6.384 -2.063 -8.832 1.00 95.19 126 LEU A N 1
ATOM 994 C CA . LEU A 1 126 ? 6.211 -1.601 -7.452 1.00 95.19 126 LEU A CA 1
ATOM 995 C C . LEU A 1 126 ? 6.829 -0.219 -7.242 1.00 95.19 126 LEU A C 1
ATOM 997 O O . LEU A 1 126 ? 6.171 0.657 -6.695 1.00 95.19 126 LEU A O 1
ATOM 1001 N N . LYS A 1 127 ? 8.057 -0.007 -7.736 1.00 95.94 127 LYS A N 1
ATOM 1002 C CA . LYS A 1 127 ? 8.725 1.299 -7.650 1.00 95.94 127 LYS A CA 1
ATOM 1003 C C . LYS A 1 127 ? 7.941 2.377 -8.408 1.00 95.94 127 LYS A C 1
ATOM 1005 O O . LYS A 1 127 ? 7.629 3.419 -7.848 1.00 95.94 127 LYS A O 1
ATOM 1010 N N . ARG A 1 128 ? 7.530 2.085 -9.648 1.00 97.25 128 ARG A N 1
ATOM 1011 C CA . ARG A 1 128 ? 6.693 2.997 -10.444 1.00 97.25 128 ARG A CA 1
ATOM 1012 C C . ARG A 1 128 ? 5.345 3.282 -9.773 1.00 97.25 128 ARG A C 1
ATOM 1014 O O . ARG A 1 128 ? 4.838 4.394 -9.874 1.00 97.25 128 ARG A O 1
ATOM 1021 N N . HIS A 1 129 ? 4.747 2.285 -9.119 1.00 97.50 129 HIS A N 1
ATOM 1022 C CA . HIS A 1 129 ? 3.503 2.470 -8.375 1.00 97.50 129 HIS A CA 1
ATOM 1023 C C . HIS A 1 129 ? 3.698 3.411 -7.183 1.00 97.50 129 HIS A C 1
ATOM 1025 O O . HIS A 1 129 ? 2.912 4.341 -7.025 1.00 97.50 129 HIS A O 1
ATOM 1031 N N . GLU A 1 130 ? 4.754 3.215 -6.395 1.00 97.00 130 GLU A N 1
ATOM 1032 C CA . GLU A 1 130 ? 5.102 4.070 -5.252 1.00 97.00 130 GLU A CA 1
ATOM 1033 C C . GLU A 1 130 ? 5.345 5.531 -5.662 1.00 97.00 130 GLU A C 1
ATOM 1035 O O . GLU A 1 130 ? 4.880 6.458 -4.998 1.00 97.00 130 GLU A O 1
ATOM 1040 N N . GLU A 1 131 ? 6.005 5.739 -6.803 1.00 97.25 131 GLU A N 1
ATOM 1041 C CA . GLU A 1 131 ? 6.266 7.063 -7.381 1.00 97.25 131 GLU A CA 1
ATOM 1042 C C . GLU A 1 131 ? 5.025 7.696 -8.036 1.00 97.25 131 GLU A C 1
ATOM 1044 O O . GLU A 1 131 ? 5.025 8.884 -8.357 1.00 97.25 131 GLU A O 1
ATOM 1049 N N . SER A 1 132 ? 3.944 6.935 -8.240 1.00 97.94 132 SER A N 1
ATOM 1050 C CA . SER A 1 132 ? 2.752 7.454 -8.909 1.00 97.94 132 SER A CA 1
ATOM 1051 C C . SER A 1 132 ? 2.027 8.499 -8.054 1.00 97.94 132 SER A C 1
ATOM 1053 O O . SER A 1 132 ? 1.785 8.317 -6.859 1.00 97.94 132 SER A O 1
ATOM 1055 N N . GLY A 1 133 ? 1.583 9.589 -8.688 1.00 97.81 133 GLY A N 1
ATOM 1056 C CA . GLY A 1 133 ? 0.853 10.657 -7.996 1.00 97.81 133 GLY A CA 1
ATOM 1057 C C . GLY A 1 133 ? -0.486 10.207 -7.392 1.00 97.81 133 GLY A C 1
ATOM 1058 O O . GLY A 1 133 ? -0.981 10.828 -6.454 1.00 97.81 133 GLY A O 1
ATOM 1059 N N . SER A 1 134 ? -1.088 9.124 -7.896 1.00 96.94 134 SER A N 1
ATOM 1060 C CA . SER A 1 134 ? -2.264 8.505 -7.267 1.00 96.94 134 SER A CA 1
ATOM 1061 C C . SER A 1 134 ? -1.891 7.872 -5.927 1.00 96.94 134 SER A C 1
ATOM 1063 O O . SER A 1 134 ? -2.475 8.240 -4.909 1.00 96.94 134 SER A O 1
ATOM 1065 N N . HIS A 1 135 ? -0.861 7.021 -5.905 1.00 97.38 135 HIS A N 1
ATOM 1066 C CA . HIS A 1 135 ? -0.381 6.395 -4.677 1.00 97.38 135 HIS A CA 1
ATOM 1067 C C . HIS A 1 135 ? 0.055 7.431 -3.641 1.00 97.38 135 HIS A C 1
ATOM 1069 O O . HIS A 1 135 ? -0.363 7.362 -2.489 1.00 97.38 135 HIS A O 1
ATOM 1075 N N . GLN A 1 136 ? 0.832 8.440 -4.044 1.00 97.38 136 GLN A N 1
ATOM 1076 C CA . GLN A 1 136 ? 1.281 9.487 -3.125 1.00 97.38 136 GLN A CA 1
ATOM 1077 C C . GLN A 1 136 ? 0.116 10.268 -2.505 1.00 97.38 136 GLN A C 1
ATOM 1079 O O . GLN A 1 136 ? 0.143 10.547 -1.306 1.00 97.38 136 GLN A O 1
ATOM 1084 N N . ARG A 1 137 ? -0.919 10.602 -3.290 1.00 95.94 137 ARG A N 1
ATOM 1085 C CA . ARG A 1 137 ? -2.121 11.278 -2.776 1.00 95.94 137 ARG A CA 1
ATOM 1086 C C . ARG A 1 137 ? -2.889 10.393 -1.799 1.00 95.94 137 ARG A C 1
ATOM 1088 O O . ARG A 1 137 ? -3.189 10.856 -0.703 1.00 95.94 137 ARG A O 1
ATOM 1095 N N . SER A 1 138 ? -3.133 9.128 -2.142 1.00 94.25 138 SER A N 1
ATOM 1096 C CA . SER A 1 138 ? -3.806 8.171 -1.252 1.00 94.25 138 SER A CA 1
ATOM 1097 C C . SER A 1 138 ? -3.023 7.937 0.039 1.00 94.25 138 SER A C 1
ATOM 1099 O O . SER A 1 138 ? -3.600 7.955 1.120 1.00 94.25 138 SER A O 1
ATOM 1101 N N . THR A 1 139 ? -1.701 7.788 -0.044 1.00 93.50 139 THR A N 1
ATOM 1102 C CA . THR A 1 139 ? -0.833 7.600 1.124 1.00 93.50 139 THR A CA 1
ATOM 1103 C C . THR A 1 139 ? -0.801 8.846 2.013 1.00 93.50 139 THR A C 1
ATOM 1105 O O . THR A 1 139 ? -0.824 8.714 3.234 1.00 93.50 139 THR A O 1
ATOM 1108 N N . LYS A 1 140 ? -0.791 10.061 1.445 1.00 93.06 140 LYS A N 1
ATOM 1109 C CA . LYS A 1 140 ? -0.921 11.306 2.226 1.00 93.06 140 LYS A CA 1
ATOM 1110 C C . LYS A 1 140 ? -2.292 11.401 2.898 1.00 93.06 140 LYS A C 1
ATOM 1112 O O . LYS A 1 140 ? -2.354 11.656 4.095 1.00 93.06 140 LYS A O 1
ATOM 1117 N N . ALA A 1 141 ? -3.370 11.132 2.163 1.00 89.56 141 ALA A N 1
ATOM 1118 C CA . ALA A 1 141 ? -4.727 11.144 2.704 1.00 89.56 141 ALA A CA 1
ATOM 1119 C C . ALA A 1 141 ? -4.896 10.136 3.855 1.00 89.56 141 ALA A C 1
ATOM 1121 O O . ALA A 1 141 ? -5.430 10.496 4.900 1.00 89.56 141 ALA A O 1
ATOM 1122 N N . ALA A 1 142 ? -4.358 8.921 3.706 1.00 86.69 142 ALA A N 1
ATOM 1123 C CA . ALA A 1 142 ? -4.389 7.877 4.733 1.00 86.69 142 ALA A CA 1
ATOM 1124 C C . ALA A 1 142 ? -3.577 8.222 5.995 1.00 86.69 142 ALA A C 1
ATOM 1126 O O . ALA A 1 142 ? -3.845 7.674 7.057 1.00 86.69 142 ALA A O 1
ATOM 1127 N N . LYS A 1 143 ? -2.582 9.117 5.898 1.00 85.00 143 LYS A N 1
ATOM 1128 C CA . LYS A 1 143 ? -1.867 9.651 7.070 1.00 85.00 143 LYS A CA 1
ATOM 1129 C C . LYS A 1 143 ? -2.667 10.741 7.784 1.00 85.00 143 LYS A C 1
ATOM 1131 O O . LYS A 1 143 ? -2.607 10.829 9.002 1.00 85.00 143 LYS A O 1
ATOM 1136 N N . ILE A 1 144 ? -3.379 11.575 7.021 1.00 85.56 144 ILE A N 1
ATOM 1137 C CA . ILE A 1 144 ? -4.157 12.713 7.542 1.00 85.56 144 ILE A CA 1
ATOM 1138 C C . ILE A 1 144 ? -5.474 12.259 8.161 1.00 85.56 144 ILE A C 1
ATOM 1140 O O . ILE A 1 144 ? -5.958 12.895 9.086 1.00 85.56 144 ILE A O 1
ATOM 1144 N N . THR A 1 145 ? -6.061 11.175 7.657 1.00 74.56 145 THR A N 1
ATOM 1145 C CA . THR A 1 145 ? -7.185 10.519 8.320 1.00 74.56 145 THR A CA 1
ATOM 1146 C C . THR A 1 145 ? -6.614 9.514 9.314 1.00 74.56 145 THR A C 1
ATOM 1148 O O . THR A 1 145 ? -6.336 8.382 8.911 1.00 74.56 145 THR A O 1
ATOM 1151 N N . PRO A 1 146 ? -6.398 9.876 10.600 1.00 62.53 146 PRO A N 1
ATOM 1152 C CA . PRO A 1 146 ? -6.191 8.865 11.616 1.00 62.53 146 PRO A CA 1
ATOM 1153 C C . PRO A 1 146 ? -7.441 7.999 11.576 1.00 62.53 146 PRO A C 1
ATOM 1155 O O . PRO A 1 146 ? -8.550 8.454 11.831 1.00 62.53 146 PRO A O 1
ATOM 1158 N N . GLN A 1 147 ? -7.224 6.797 11.073 1.00 57.03 147 GLN A N 1
ATOM 1159 C CA . GLN A 1 147 ? -8.136 5.687 10.937 1.00 57.03 147 GLN A CA 1
ATOM 1160 C C . GLN A 1 147 ? -9.522 5.880 11.571 1.00 57.03 147 GLN A C 1
ATOM 1162 O O . GLN A 1 147 ? -9.686 6.078 12.773 1.00 57.03 147 GLN A O 1
ATOM 1167 N N . ILE A 1 148 ? -10.519 5.580 10.745 1.00 53.91 148 ILE A N 1
ATOM 1168 C CA . ILE A 1 148 ? -11.874 5.108 11.061 1.00 53.91 148 ILE A CA 1
ATOM 1169 C C . ILE A 1 148 ? -11.899 4.048 12.193 1.00 53.91 148 ILE A C 1
ATOM 1171 O O . ILE A 1 148 ? -12.973 3.652 12.616 1.00 53.91 148 ILE A O 1
ATOM 1175 N N . THR A 1 149 ? -10.769 3.616 12.766 1.00 50.84 149 THR A N 1
ATOM 1176 C CA . THR A 1 149 ? -10.713 2.978 14.086 1.00 50.84 149 THR A CA 1
ATOM 1177 C C . THR A 1 149 ? -11.428 3.775 15.170 1.00 50.84 149 THR A C 1
ATOM 1179 O O . THR A 1 149 ? -12.081 3.128 15.970 1.00 50.84 149 THR A O 1
ATOM 1182 N N . THR A 1 150 ? -11.423 5.116 15.178 1.00 50.50 150 THR A N 1
ATOM 1183 C CA . THR A 1 150 ? -12.239 5.894 16.142 1.00 50.50 150 THR A CA 1
ATOM 1184 C C . THR A 1 150 ? -13.741 5.821 15.858 1.00 50.50 150 THR A C 1
ATOM 1186 O O . THR A 1 150 ? -14.541 5.970 16.773 1.00 50.50 150 THR A O 1
ATOM 1189 N N . ILE A 1 151 ? -14.139 5.557 14.610 1.00 51.69 151 ILE A N 1
ATOM 1190 C CA . ILE A 1 151 ? -15.547 5.370 14.223 1.00 51.69 151 ILE A CA 1
ATOM 1191 C C . ILE A 1 151 ? -15.977 3.900 14.438 1.00 51.69 151 ILE A C 1
ATOM 1193 O O . ILE A 1 151 ? -17.129 3.630 14.772 1.00 51.69 151 ILE A O 1
ATOM 1197 N N . LEU A 1 152 ? -15.051 2.942 14.295 1.00 50.31 152 LEU A N 1
ATOM 1198 C CA . LEU A 1 152 ? -15.254 1.502 14.518 1.00 50.31 152 LEU A CA 1
ATOM 1199 C C . LEU A 1 152 ? -15.166 1.094 15.993 1.00 50.31 152 LEU A C 1
ATOM 1201 O O . LEU A 1 152 ? -15.869 0.165 16.397 1.00 50.31 152 LEU A O 1
ATOM 1205 N N . THR A 1 153 ? -14.396 1.800 16.824 1.00 53.12 153 THR A N 1
ATOM 1206 C CA . THR A 1 153 ? -14.635 1.842 18.271 1.00 53.12 153 THR A CA 1
ATOM 1207 C C . THR A 1 153 ? -15.854 2.715 18.507 1.00 53.12 153 THR A C 1
ATOM 1209 O O . THR A 1 153 ? -15.759 3.816 19.037 1.00 53.12 153 THR A O 1
ATOM 1212 N N . ASN A 1 154 ? -17.021 2.236 18.077 1.00 62.38 154 ASN A N 1
ATOM 1213 C CA . ASN A 1 154 ? -18.262 2.808 18.549 1.00 62.38 154 ASN A CA 1
ATOM 1214 C C . ASN A 1 154 ? -18.260 2.591 20.074 1.00 62.38 154 ASN A C 1
ATOM 1216 O O . ASN A 1 154 ? -18.303 1.431 20.504 1.00 62.38 154 ASN A O 1
ATOM 1220 N N . PRO A 1 155 ? -18.179 3.649 20.900 1.00 68.06 155 PRO A N 1
ATOM 1221 C CA . PRO A 1 155 ? -18.147 3.496 22.352 1.00 68.06 155 PRO A CA 1
ATOM 1222 C C . PRO A 1 155 ? -19.385 2.741 22.853 1.00 68.06 155 PRO A C 1
ATOM 1224 O O . PRO A 1 155 ? -19.314 2.052 23.867 1.00 68.06 155 PRO A O 1
ATOM 1227 N N . ALA A 1 156 ? -20.496 2.769 22.104 1.00 72.25 156 ALA A N 1
ATOM 1228 C CA . ALA A 1 156 ? -21.676 1.965 22.397 1.00 72.25 156 ALA A CA 1
ATOM 1229 C C . ALA A 1 156 ? -21.429 0.455 22.236 1.00 72.25 156 ALA A C 1
ATOM 1231 O O . ALA A 1 156 ? -21.935 -0.325 23.038 1.00 72.25 156 ALA A O 1
ATOM 1232 N N . LYS A 1 157 ? -20.628 0.028 21.249 1.00 74.88 157 LYS A N 1
ATOM 1233 C CA . LYS A 1 157 ? -20.309 -1.393 21.042 1.00 74.88 157 LYS A CA 1
ATOM 1234 C C . LYS A 1 157 ? -19.391 -1.917 22.148 1.00 74.88 157 LYS A C 1
ATOM 1236 O O . LYS A 1 157 ? -19.665 -2.982 22.684 1.00 74.88 157 LYS A O 1
ATOM 1241 N N . GLN A 1 158 ? -18.384 -1.135 22.549 1.00 79.06 158 GLN A N 1
ATOM 1242 C CA . GLN A 1 158 ? -17.534 -1.468 23.703 1.00 79.06 158 GLN A CA 1
ATOM 1243 C C . GLN A 1 158 ? -18.329 -1.488 25.015 1.00 79.06 158 GLN A C 1
ATOM 1245 O O . GLN A 1 158 ? -18.164 -2.396 25.823 1.00 79.06 158 GLN A O 1
ATOM 1250 N N . LYS A 1 159 ? -19.238 -0.523 25.217 1.00 83.50 159 LYS A N 1
ATOM 1251 C CA . LYS A 1 159 ? -20.122 -0.503 26.388 1.00 83.50 159 LYS A CA 1
ATOM 1252 C C . LYS A 1 159 ? -21.028 -1.736 26.438 1.00 83.50 159 LYS A C 1
ATOM 1254 O O . LYS A 1 159 ? -21.189 -2.314 27.504 1.00 83.50 159 LYS A O 1
ATOM 1259 N N . MET A 1 160 ? -21.590 -2.151 25.303 1.00 86.88 160 MET A N 1
ATOM 1260 C CA . MET A 1 160 ? -22.417 -3.357 25.221 1.00 86.88 160 MET A CA 1
ATOM 1261 C C . MET A 1 160 ? -21.610 -4.623 25.534 1.00 86.88 160 MET A C 1
ATOM 1263 O O . MET A 1 160 ? -22.070 -5.450 26.309 1.00 86.88 160 MET A O 1
ATOM 1267 N N . GLU A 1 161 ? -20.396 -4.752 24.993 1.00 87.25 161 GLU A N 1
ATOM 1268 C CA . GLU A 1 161 ? -19.498 -5.884 25.280 1.00 87.25 161 GLU A CA 1
ATOM 1269 C C . GLU A 1 161 ? -19.127 -5.971 26.770 1.00 87.25 161 GLU A C 1
ATOM 1271 O O . GLU A 1 161 ? -19.075 -7.063 27.334 1.00 87.25 161 GLU A O 1
ATOM 1276 N N . ASN A 1 162 ? -18.922 -4.823 27.423 1.00 90.38 162 ASN A N 1
ATOM 1277 C CA . ASN A 1 162 ? -18.649 -4.765 28.858 1.00 90.38 162 ASN A CA 1
ATOM 1278 C C . ASN A 1 162 ? -19.875 -5.147 29.702 1.00 90.38 162 ASN A C 1
ATOM 1280 O O . ASN A 1 162 ? -19.730 -5.915 30.646 1.00 90.38 162 ASN A O 1
ATOM 1284 N N . LEU A 1 163 ? -21.074 -4.674 29.341 1.00 92.00 163 LEU A N 1
ATOM 1285 C CA . LEU A 1 163 ? -22.316 -5.033 30.041 1.00 92.00 163 LEU A CA 1
ATOM 1286 C C . LEU A 1 163 ? -22.647 -6.526 29.913 1.00 92.00 163 LEU A C 1
ATOM 1288 O O . LEU A 1 163 ? -23.127 -7.129 30.866 1.00 92.00 163 LEU A O 1
ATOM 1292 N N . VAL A 1 164 ? -22.377 -7.131 28.751 1.00 93.19 164 VAL A N 1
ATOM 1293 C CA . VAL A 1 164 ? -22.550 -8.581 28.559 1.00 93.19 164 VAL A CA 1
ATOM 1294 C C . VAL A 1 164 ? -21.608 -9.360 29.480 1.00 93.19 164 VAL A C 1
ATOM 1296 O O . VAL A 1 164 ? -22.060 -10.280 30.149 1.00 93.19 164 VAL A O 1
ATOM 1299 N N . LYS A 1 165 ? -20.336 -8.953 29.591 1.00 94.38 165 LYS A N 1
ATOM 1300 C CA . LYS A 1 165 ? -19.379 -9.584 30.518 1.00 94.38 165 LYS A CA 1
ATOM 1301 C C . LYS A 1 165 ? -19.761 -9.433 31.991 1.00 94.38 165 LYS A C 1
ATOM 1303 O O . LYS A 1 165 ? -19.496 -10.346 32.762 1.00 94.38 165 LYS A O 1
ATOM 1308 N N . GLU A 1 166 ? -20.341 -8.301 32.392 1.00 93.25 166 GLU A N 1
ATOM 1309 C CA . GLU A 1 166 ? -20.820 -8.110 33.771 1.00 93.25 166 GLU A CA 1
ATOM 1310 C C . GLU A 1 166 ? -22.016 -9.007 34.108 1.00 93.25 166 GLU A C 1
ATOM 1312 O O . GLU A 1 166 ? -22.131 -9.443 35.246 1.00 93.25 166 GLU A O 1
ATOM 1317 N N . ALA A 1 167 ? -22.890 -9.302 33.144 1.00 91.62 167 ALA A N 1
ATOM 1318 C CA . ALA A 1 167 ? -24.076 -10.130 33.367 1.00 91.62 167 ALA A CA 1
ATOM 1319 C C . ALA A 1 167 ? -23.795 -11.647 33.394 1.00 91.62 167 ALA A C 1
ATOM 1321 O O . ALA A 1 167 ? -24.675 -12.419 33.767 1.00 91.62 167 ALA A O 1
ATOM 1322 N N . GLU A 1 168 ? -22.605 -12.081 32.967 1.00 88.75 168 GLU A N 1
ATOM 1323 C CA . GLU A 1 168 ? -22.178 -13.490 32.981 1.00 88.75 168 GLU A CA 1
ATOM 1324 C C . GLU A 1 168 ? -21.511 -13.922 34.306 1.00 88.75 168 GLU A C 1
ATOM 1326 O O . GLU A 1 168 ? -21.227 -15.110 34.476 1.00 88.75 168 GLU A O 1
ATOM 1331 N N . LEU A 1 169 ? -21.261 -12.980 35.228 1.00 72.38 169 LEU A N 1
ATOM 1332 C CA . LEU A 1 169 ? -20.720 -13.206 36.579 1.00 72.38 169 LEU A CA 1
ATOM 1333 C C . LEU A 1 169 ? -21.836 -13.298 37.628 1.00 72.38 169 LEU A C 1
ATOM 1335 O O . LEU A 1 169 ? -21.678 -14.133 38.548 1.00 72.38 169 LEU A O 1
#

pLDDT: mean 70.52, std 18.55, range [43.03, 97.94]

Secondary structure (DSSP, 8-state):
--SSGGGSSTTSSSSS-S------------------PPP-----------------------------------------------------HHHHHHH-TTB-SSSSS-EETTTTEE--SSHHHHHHHHHSHHHHHHHHHHHHS--THHHHS-HHHHHHHHHHHHHT-

Foldseek 3Di:
DPPVVVVPVVPPPPPPDDDPPPDPDDDDPPPPDDPDDDDDDDDDPDPPDPPPPCPDPDDDDPDDDDDDDDDDPDDPPPPVPPPPPPPDPDDPVVVVCVVDVQFDPVDPATAGNQQRDGQDDDPVSVVVCCVDPSNVVSVVVCVVPPDCVVVVPPVVVVVVVVVVVVVVD

Radius of gyration: 32.77 Å; Cα contacts (8 Å, |Δi|>4): 47; chains: 1; bounding box: 41×74×93 Å

Mean predicted aligned error: 20.63 Å

Sequence (169 aa):
MEQVMQKWVKTSKESLNEENKTELNPESDHEGHISKSPVAGISGTSQRSLSICETSSSSINIINNEEMLDESLAEPSTSTNTTSKRYVQRINLSKLKDKFNWLDRDKSFLFCKTCNLKISGQKFHLKRHEESGSHQRSTKAAKITPQITTILTNPAKQKMENLVKEAEL

Organism: NCBI:txid3402493